Protein AF-A0A8U0HQG6-F1 (afdb_monomer_lite)

Foldseek 3Di:
DDDPCDVVNVVVVQQLVVLLVVLLVVLLVPDDPVLVVVDDPQVNVPSPDDDPDDDPSVVVSVVSSVVSSVVWDKDWPQPDQDPVRNDGDGDIDTDDPPD

Organism: NCBI:txid2938695

Secondary structure (DSSP, 8-state):
------HHHHHHHHHHHHHHHHHHHHHHHHS-HHHHTTS-HHHHH-TT---SS--HHHHHHHHHHHHHHHH-EEEEEE---BTTB-S--EEEEEEPTT-

pLDDT: mean 73.74, std 17.77, range [39.22, 93.62]

Structure (mmCIF, N/CA/C/O backbone):
data_AF-A0A8U0HQG6-F1
#
_entry.id   AF-A0A8U0HQG6-F1
#
loop_
_atom_site.group_PDB
_atom_site.id
_atom_site.type_symbol
_atom_site.label_atom_id
_atom_site.label_alt_id
_atom_site.label_comp_id
_atom_site.label_asym_id
_atom_site.label_entity_id
_atom_site.label_seq_id
_atom_site.pdbx_PDB_ins_code
_atom_site.Cartn_x
_atom_site.Cartn_y
_atom_site.Cartn_z
_atom_site.occupancy
_atom_site.B_iso_or_equiv
_atom_site.auth_seq_id
_atom_site.auth_comp_id
_atom_site.auth_asym_id
_atom_site.auth_atom_id
_atom_site.pdbx_PDB_model_num
ATOM 1 N N . MET A 1 1 ? 14.672 6.417 -31.871 1.00 39.22 1 MET A N 1
ATOM 2 C CA . MET A 1 1 ? 15.644 6.275 -30.768 1.00 39.22 1 MET A CA 1
ATOM 3 C C . MET A 1 1 ? 14.973 5.428 -29.692 1.00 39.22 1 MET A C 1
ATOM 5 O O . MET A 1 1 ? 14.194 5.956 -28.916 1.00 39.22 1 MET A O 1
ATOM 9 N N . GLY A 1 2 ? 15.127 4.103 -29.756 1.00 46.22 2 GLY A N 1
ATOM 10 C CA . GLY A 1 2 ? 14.540 3.181 -28.781 1.00 46.22 2 GLY A CA 1
ATOM 11 C C . GLY A 1 2 ? 15.581 2.887 -27.714 1.00 46.22 2 GLY A C 1
ATOM 12 O O . GLY A 1 2 ? 16.565 2.215 -28.006 1.00 46.22 2 GLY A O 1
ATOM 13 N N . VAL A 1 3 ? 15.413 3.436 -26.514 1.00 51.44 3 VAL A N 1
ATOM 14 C CA . VAL A 1 3 ? 16.205 3.005 -25.360 1.00 51.44 3 VAL A CA 1
ATOM 15 C C . VAL A 1 3 ? 15.806 1.566 -25.068 1.00 51.44 3 VAL A C 1
ATOM 17 O O . VAL A 1 3 ? 14.692 1.299 -24.627 1.00 51.44 3 VAL A O 1
ATOM 20 N N . ALA A 1 4 ? 16.689 0.631 -25.414 1.00 48.34 4 ALA A N 1
ATOM 21 C CA . ALA A 1 4 ? 16.537 -0.756 -25.026 1.00 48.34 4 ALA A CA 1
ATOM 22 C C . ALA A 1 4 ? 16.457 -0.802 -23.499 1.00 48.34 4 ALA A C 1
ATOM 24 O O . ALA A 1 4 ? 17.368 -0.348 -22.804 1.00 48.34 4 ALA A O 1
ATOM 25 N N . ASP A 1 5 ? 15.341 -1.323 -23.005 1.00 49.81 5 ASP A N 1
ATOM 26 C CA . ASP A 1 5 ? 15.121 -1.660 -21.611 1.00 49.81 5 ASP A CA 1
ATOM 27 C C . ASP A 1 5 ? 16.168 -2.711 -21.214 1.00 49.81 5 ASP A C 1
ATOM 29 O O . ASP A 1 5 ? 16.004 -3.911 -21.433 1.00 49.81 5 ASP A O 1
ATOM 33 N N . THR A 1 6 ? 17.332 -2.255 -20.753 1.00 53.25 6 THR A N 1
ATOM 34 C CA . THR A 1 6 ? 18.388 -3.163 -20.306 1.00 53.25 6 THR A CA 1
ATOM 35 C C . THR A 1 6 ? 17.881 -3.924 -19.075 1.00 53.25 6 THR A C 1
ATOM 37 O O . THR A 1 6 ? 17.167 -3.346 -18.252 1.00 53.25 6 THR A O 1
ATOM 40 N N . PRO A 1 7 ? 18.229 -5.214 -18.915 1.00 57.59 7 PRO A N 1
ATOM 41 C CA . PRO A 1 7 ? 17.664 -6.078 -17.871 1.00 57.59 7 PRO A CA 1
ATOM 42 C C . PRO A 1 7 ? 17.780 -5.476 -16.462 1.00 57.59 7 PRO A C 1
ATOM 44 O O . PRO A 1 7 ? 16.832 -5.537 -15.688 1.00 57.59 7 PRO A O 1
ATOM 47 N N . ARG A 1 8 ? 18.870 -4.750 -16.191 1.00 59.66 8 ARG A N 1
ATOM 48 C CA . ARG A 1 8 ? 19.095 -4.024 -14.934 1.00 59.66 8 ARG A CA 1
ATOM 49 C C . ARG A 1 8 ? 18.029 -2.958 -14.629 1.00 59.66 8 ARG A C 1
ATOM 51 O O . ARG A 1 8 ? 17.664 -2.775 -13.472 1.00 59.66 8 ARG A O 1
ATOM 58 N N . HIS A 1 9 ? 17.519 -2.253 -15.642 1.00 61.03 9 HIS A N 1
ATOM 59 C CA . HIS A 1 9 ? 16.452 -1.258 -15.468 1.00 61.03 9 HIS A CA 1
ATOM 60 C C . HIS A 1 9 ? 15.077 -1.907 -15.277 1.00 61.03 9 HIS A C 1
ATOM 62 O O . HIS A 1 9 ? 14.232 -1.355 -14.569 1.00 61.03 9 HIS A O 1
ATOM 68 N N . ALA A 1 10 ? 14.842 -3.070 -15.887 1.00 63.97 10 ALA A N 1
ATOM 69 C CA . ALA A 1 10 ? 13.622 -3.839 -15.667 1.00 63.97 10 ALA A CA 1
ATOM 70 C C . ALA A 1 10 ? 13.583 -4.414 -14.241 1.00 63.97 10 ALA A C 1
ATOM 72 O O . ALA A 1 10 ? 12.562 -4.308 -13.566 1.00 63.97 10 ALA A O 1
ATOM 73 N N . GLU A 1 11 ? 14.710 -4.934 -13.750 1.00 66.38 11 GLU A N 1
ATOM 74 C CA . GLU A 1 11 ? 14.854 -5.452 -12.385 1.00 66.38 11 GLU A CA 1
ATOM 75 C C . GLU A 1 11 ? 14.637 -4.358 -11.331 1.00 66.38 11 GLU A C 1
ATOM 77 O O . GLU A 1 11 ? 13.846 -4.547 -10.412 1.00 66.38 11 GLU A O 1
ATOM 82 N N . GLN A 1 12 ? 15.242 -3.176 -11.490 1.00 69.69 12 GLN A N 1
ATOM 83 C CA . GLN A 1 12 ? 15.028 -2.054 -10.562 1.00 69.69 12 GLN A CA 1
ATOM 84 C C . GLN A 1 12 ? 13.566 -1.596 -10.508 1.00 69.69 12 GLN A C 1
ATOM 86 O O . GLN A 1 12 ? 13.047 -1.304 -9.431 1.00 69.69 12 GLN A O 1
ATOM 91 N N . ARG A 1 13 ? 12.883 -1.556 -11.661 1.00 73.62 13 ARG A N 1
ATOM 92 C CA . ARG A 1 13 ? 11.456 -1.211 -11.717 1.00 73.62 13 ARG A CA 1
ATOM 93 C C . ARG A 1 13 ? 10.592 -2.258 -11.026 1.00 73.62 13 ARG A C 1
ATOM 95 O O . ARG A 1 13 ? 9.690 -1.894 -10.284 1.00 73.62 13 ARG A O 1
ATOM 102 N N . GLN A 1 14 ? 10.876 -3.541 -11.235 1.00 75.19 14 GLN A N 1
ATOM 103 C CA . GLN A 1 14 ? 10.142 -4.618 -10.573 1.00 75.19 14 GLN A CA 1
ATOM 104 C C . GLN A 1 14 ? 10.368 -4.625 -9.060 1.00 75.19 14 GLN A C 1
ATOM 106 O O . GLN A 1 14 ? 9.406 -4.818 -8.323 1.00 75.19 14 GLN A O 1
ATOM 111 N N . LYS A 1 15 ? 11.598 -4.342 -8.606 1.00 77.62 15 LYS A N 1
ATOM 112 C CA . LYS A 1 15 ? 11.913 -4.181 -7.183 1.00 77.62 15 LYS A CA 1
ATOM 113 C C . LYS A 1 15 ? 11.057 -3.086 -6.550 1.00 77.62 15 LYS A C 1
ATOM 115 O O . LYS A 1 15 ? 10.338 -3.349 -5.596 1.00 77.62 15 LYS A O 1
ATOM 120 N N . ALA A 1 16 ? 11.070 -1.890 -7.141 1.00 78.12 16 ALA A N 1
ATOM 121 C CA . ALA A 1 16 ? 10.315 -0.748 -6.632 1.00 78.12 16 ALA A CA 1
ATOM 122 C C . ALA A 1 16 ? 8.800 -1.014 -6.586 1.00 78.12 16 ALA A C 1
ATOM 124 O O . ALA A 1 16 ? 8.124 -0.591 -5.653 1.00 78.12 16 ALA A O 1
ATOM 125 N N . VAL A 1 17 ? 8.262 -1.731 -7.577 1.00 84.25 17 VAL A N 1
ATOM 126 C CA . VAL A 1 17 ? 6.850 -2.139 -7.583 1.00 84.25 17 VAL A CA 1
ATOM 127 C C . VAL A 1 17 ? 6.565 -3.137 -6.460 1.00 84.25 17 VAL A C 1
ATOM 129 O O . VAL A 1 17 ? 5.576 -2.972 -5.754 1.00 84.25 17 VAL A O 1
ATOM 132 N N . ALA A 1 18 ? 7.423 -4.142 -6.266 1.00 82.12 18 ALA A N 1
ATOM 133 C CA . ALA A 1 18 ? 7.254 -5.137 -5.209 1.00 82.12 18 ALA A CA 1
ATOM 134 C C . ALA A 1 18 ? 7.295 -4.509 -3.805 1.00 82.12 18 ALA A C 1
ATOM 136 O O . ALA A 1 18 ? 6.467 -4.857 -2.968 1.00 82.12 18 ALA A O 1
ATOM 137 N N . GLU A 1 19 ? 8.198 -3.550 -3.573 1.00 85.12 19 GLU A N 1
ATOM 138 C CA . GLU A 1 19 ? 8.269 -2.778 -2.323 1.00 85.12 19 GLU A CA 1
ATOM 139 C C . GLU A 1 19 ? 6.957 -2.029 -2.050 1.00 85.12 19 GLU A C 1
ATOM 141 O O . GLU A 1 19 ? 6.399 -2.142 -0.963 1.00 85.12 19 GLU A O 1
ATOM 146 N N . ILE A 1 20 ? 6.436 -1.297 -3.045 1.00 86.75 20 ILE A N 1
ATOM 147 C CA . ILE A 1 20 ? 5.203 -0.504 -2.900 1.00 86.75 20 ILE A CA 1
ATOM 148 C C . ILE A 1 20 ? 3.994 -1.403 -2.649 1.00 86.75 20 ILE A C 1
ATOM 150 O O . ILE A 1 20 ? 3.201 -1.120 -1.755 1.00 86.75 20 ILE A O 1
ATOM 154 N N . VAL A 1 21 ? 3.853 -2.484 -3.421 1.00 86.50 21 VAL A N 1
ATOM 155 C CA . VAL A 1 21 ? 2.747 -3.438 -3.256 1.00 86.50 21 VAL A CA 1
ATOM 156 C C . VAL A 1 21 ? 2.783 -4.040 -1.858 1.00 86.50 21 VAL A C 1
ATOM 158 O O . VAL A 1 21 ? 1.761 -4.064 -1.181 1.00 86.50 21 VAL A O 1
ATOM 161 N N . ARG A 1 22 ? 3.959 -4.468 -1.389 1.00 86.69 22 ARG A N 1
ATOM 162 C CA . ARG A 1 22 ? 4.069 -5.063 -0.060 1.00 86.69 22 ARG A CA 1
ATOM 163 C C . ARG A 1 22 ? 3.798 -4.060 1.057 1.00 86.69 22 ARG A C 1
ATOM 165 O O . ARG A 1 22 ? 3.087 -4.389 2.000 1.00 86.69 22 ARG A O 1
ATOM 172 N N . ALA A 1 23 ? 4.356 -2.858 0.960 1.00 88.00 23 ALA A N 1
ATOM 173 C CA . ALA A 1 23 ? 4.119 -1.806 1.941 1.00 88.00 23 ALA A CA 1
ATOM 174 C C . ALA A 1 23 ? 2.632 -1.457 2.035 1.00 88.00 23 ALA A C 1
ATOM 176 O O . ALA A 1 23 ? 2.099 -1.290 3.127 1.00 88.00 23 ALA A O 1
ATOM 177 N N . HIS A 1 24 ? 1.953 -1.404 0.889 1.00 91.94 24 HIS A N 1
ATOM 178 C CA . HIS A 1 24 ? 0.518 -1.173 0.818 1.00 91.94 24 HIS A CA 1
ATOM 179 C C . HIS A 1 24 ? -0.292 -2.292 1.476 1.00 91.94 24 HIS A C 1
ATOM 181 O O . HIS A 1 24 ? -1.163 -1.984 2.281 1.00 91.94 24 HIS A O 1
ATOM 187 N N . GLU A 1 25 ? 0.024 -3.563 1.216 1.00 88.44 25 GLU A N 1
ATOM 188 C CA . GLU A 1 25 ? -0.637 -4.698 1.879 1.00 88.44 25 GLU A CA 1
ATOM 189 C C . GLU A 1 25 ? -0.510 -4.632 3.406 1.00 88.44 25 GLU A C 1
ATOM 191 O O . GLU A 1 25 ? -1.508 -4.790 4.102 1.00 88.44 25 GLU A O 1
ATOM 196 N N . LEU A 1 26 ? 0.699 -4.372 3.921 1.00 87.81 26 LEU A N 1
ATOM 197 C CA . LEU A 1 26 ? 0.951 -4.255 5.364 1.00 87.81 26 LEU A CA 1
ATOM 198 C C . LEU A 1 26 ? 0.148 -3.113 5.978 1.00 87.81 26 LEU A C 1
ATOM 200 O O . LEU A 1 26 ? -0.484 -3.256 7.016 1.00 87.81 26 LEU A O 1
ATOM 204 N N . VAL A 1 27 ? 0.130 -1.978 5.293 1.00 89.81 27 VAL A N 1
ATOM 205 C CA . VAL A 1 27 ? -0.604 -0.804 5.743 1.00 89.81 27 VAL A CA 1
ATOM 206 C C . VAL A 1 27 ? -2.111 -1.038 5.697 1.00 89.81 27 VAL A C 1
ATOM 208 O O . VAL A 1 27 ? -2.808 -0.605 6.599 1.00 89.81 27 VAL A O 1
ATOM 211 N N . VAL A 1 28 ? -2.643 -1.742 4.701 1.00 89.38 28 VAL A N 1
ATOM 212 C CA . VAL A 1 28 ? -4.066 -2.114 4.691 1.00 89.38 28 VAL A CA 1
ATOM 213 C C . VAL A 1 28 ? -4.407 -3.074 5.837 1.00 89.38 28 VAL A C 1
ATOM 215 O O . VAL A 1 28 ? -5.502 -2.973 6.376 1.00 89.38 28 VAL A O 1
ATOM 218 N N . ASP A 1 29 ? -3.498 -3.970 6.218 1.00 89.38 29 ASP A N 1
ATOM 219 C CA . ASP A 1 29 ? -3.705 -4.929 7.315 1.00 89.38 29 ASP A CA 1
ATOM 220 C C . ASP A 1 29 ? -3.628 -4.270 8.706 1.00 89.38 29 ASP A C 1
ATOM 222 O O . ASP A 1 29 ? -4.427 -4.567 9.591 1.00 89.38 29 ASP A O 1
ATOM 226 N N . GLU A 1 30 ? -2.694 -3.335 8.898 1.00 88.69 30 GLU A N 1
ATOM 227 C CA . GLU A 1 30 ? -2.428 -2.703 10.198 1.00 88.69 30 GLU A CA 1
ATOM 228 C C . GLU A 1 30 ? -3.327 -1.491 10.503 1.00 88.69 30 GLU A C 1
ATOM 230 O O . GLU A 1 30 ? -3.404 -1.032 11.649 1.00 88.69 30 GLU A O 1
ATOM 235 N N . TRP A 1 31 ? -3.987 -0.912 9.499 1.00 88.44 31 TRP A N 1
ATOM 236 C CA . TRP A 1 31 ? -4.691 0.362 9.659 1.00 88.44 31 TRP A CA 1
ATOM 237 C C . TRP A 1 31 ? -6.153 0.180 10.085 1.00 88.44 31 TRP A C 1
ATOM 239 O O . TRP A 1 31 ? -6.815 -0.734 9.606 1.00 88.44 31 TRP A O 1
ATOM 249 N N . PRO A 1 32 ? -6.723 1.054 10.945 1.00 91.00 32 PRO A N 1
ATOM 250 C CA . PRO A 1 32 ? -8.095 0.898 11.405 1.00 91.00 32 PRO A CA 1
ATOM 251 C C . PRO A 1 32 ? -9.112 0.925 10.264 1.00 91.00 32 PRO A C 1
ATOM 253 O O . PRO A 1 32 ? -9.131 1.864 9.457 1.00 91.00 32 PRO A O 1
ATOM 256 N N . ASP A 1 33 ? -10.026 -0.046 10.285 1.00 88.81 33 ASP A N 1
AT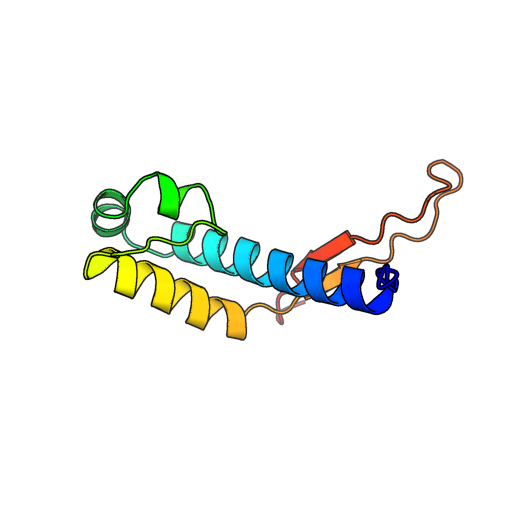OM 257 C CA . ASP A 1 33 ? -11.116 -0.198 9.313 1.00 88.81 33 ASP A CA 1
ATOM 258 C C . ASP A 1 33 ? -11.897 1.108 9.109 1.00 88.81 33 ASP A C 1
ATOM 260 O O . ASP A 1 33 ? -12.128 1.543 7.984 1.00 88.81 33 ASP A O 1
ATOM 264 N N . GLU A 1 34 ? -12.209 1.810 10.200 1.00 89.94 34 GLU A N 1
ATOM 265 C CA . GLU A 1 34 ? -12.926 3.093 10.199 1.00 89.94 34 GLU A CA 1
ATOM 266 C C . GLU A 1 34 ? -12.230 4.206 9.391 1.00 89.94 34 GLU A C 1
ATOM 268 O O . GLU A 1 34 ? -12.887 5.118 8.873 1.00 89.94 34 GLU A O 1
ATOM 273 N N . ARG A 1 35 ? -10.895 4.162 9.276 1.00 89.31 35 ARG A N 1
ATOM 274 C CA . ARG A 1 35 ? -10.122 5.082 8.431 1.00 89.31 35 ARG A CA 1
ATOM 275 C C . ARG A 1 35 ? -10.018 4.555 7.007 1.00 89.31 35 ARG A C 1
ATOM 277 O O . ARG A 1 35 ? -10.192 5.343 6.078 1.00 89.31 35 ARG A O 1
ATOM 284 N N . LEU A 1 36 ? -9.815 3.250 6.827 1.00 87.81 36 LEU A N 1
ATOM 285 C CA . LEU A 1 36 ? -9.796 2.603 5.512 1.00 87.81 36 LEU A CA 1
ATOM 286 C C . LEU A 1 36 ? -11.111 2.790 4.749 1.00 87.81 36 LEU A C 1
ATOM 288 O O . LEU A 1 36 ? -11.089 3.018 3.540 1.00 87.81 36 LEU A O 1
ATOM 292 N N . GLU A 1 37 ? -12.257 2.771 5.430 1.00 90.25 37 GLU A N 1
ATOM 293 C CA . GLU A 1 37 ? -13.568 3.045 4.832 1.00 90.25 37 GLU A CA 1
ATOM 294 C C . GLU A 1 37 ? -13.668 4.450 4.224 1.00 90.25 37 GLU A C 1
ATOM 296 O O . GLU A 1 37 ? -14.367 4.643 3.227 1.00 90.25 37 GLU A O 1
ATOM 301 N N . ARG A 1 38 ? -12.928 5.420 4.778 1.00 89.69 38 ARG A N 1
ATOM 302 C CA . ARG A 1 38 ? -12.852 6.801 4.271 1.00 89.69 38 ARG A CA 1
ATOM 303 C C . ARG A 1 38 ? -11.881 6.952 3.102 1.00 89.69 38 ARG A C 1
ATOM 305 O O . ARG A 1 38 ? -11.947 7.953 2.391 1.00 89.69 38 ARG A O 1
ATOM 312 N N . VAL A 1 39 ? -10.999 5.975 2.890 1.00 89.38 39 VAL A N 1
ATOM 313 C CA . VAL A 1 39 ? -10.104 5.909 1.732 1.00 89.38 39 VAL A CA 1
ATOM 314 C C . VAL A 1 39 ? -10.877 5.359 0.539 1.00 89.38 39 VAL A C 1
ATOM 316 O O . VAL A 1 39 ? -11.568 4.336 0.636 1.00 89.38 39 VAL A O 1
ATOM 319 N N . ARG A 1 40 ? -10.752 6.021 -0.618 1.00 87.88 40 ARG A N 1
ATOM 320 C CA . ARG A 1 40 ? -11.410 5.570 -1.849 1.00 87.88 40 ARG A CA 1
ATOM 321 C C . ARG A 1 40 ? -11.009 4.129 -2.194 1.00 87.88 40 ARG A C 1
ATOM 323 O O . ARG A 1 40 ? -9.827 3.793 -2.104 1.00 87.88 40 ARG A O 1
ATOM 330 N N . PRO A 1 41 ? -11.940 3.306 -2.711 1.00 88.00 41 PRO A N 1
ATOM 331 C CA . PRO A 1 41 ? -11.632 1.945 -3.153 1.00 88.00 41 PRO A CA 1
ATOM 332 C C . PRO A 1 41 ? -10.478 1.882 -4.162 1.00 88.00 41 PRO A C 1
ATOM 334 O O . PRO A 1 41 ? -9.697 0.941 -4.136 1.00 88.00 41 PRO A O 1
ATOM 337 N N . ALA A 1 42 ? -10.329 2.910 -5.008 1.00 87.50 42 ALA A N 1
ATOM 338 C CA . ALA A 1 42 ? -9.220 3.005 -5.954 1.00 87.50 42 ALA A CA 1
ATOM 339 C C . ALA A 1 42 ? -7.848 3.003 -5.257 1.00 87.50 42 ALA A C 1
ATOM 341 O O . ALA A 1 42 ? -6.971 2.265 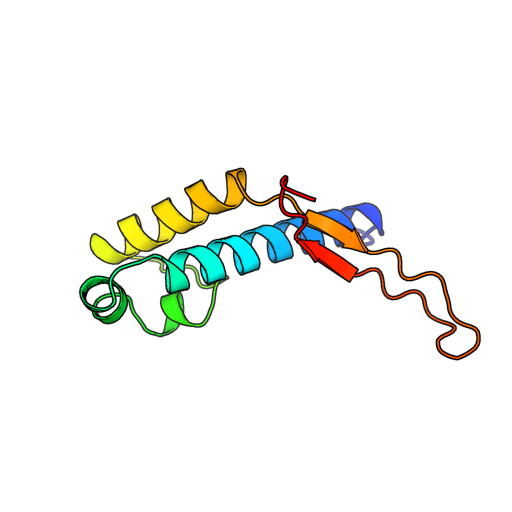-5.671 1.00 87.50 42 ALA A O 1
ATOM 342 N N . LEU A 1 43 ? -7.675 3.755 -4.166 1.00 87.12 43 LEU A N 1
ATOM 343 C CA . LEU A 1 43 ? -6.427 3.759 -3.388 1.00 87.12 43 LEU A CA 1
ATOM 344 C C . LEU A 1 43 ? -6.269 2.499 -2.527 1.00 87.12 43 LEU A C 1
ATOM 346 O O . LEU A 1 43 ? -5.155 2.046 -2.281 1.00 87.12 43 LEU A O 1
ATOM 350 N N . ARG A 1 44 ? -7.384 1.924 -2.069 1.00 85.44 44 ARG A N 1
ATOM 351 C CA . ARG A 1 44 ? -7.384 0.738 -1.203 1.00 85.44 44 ARG A CA 1
ATOM 352 C C . ARG A 1 44 ? -7.066 -0.556 -1.944 1.00 85.44 44 ARG A C 1
ATOM 354 O O . ARG A 1 44 ? -6.514 -1.463 -1.345 1.00 85.44 44 ARG A O 1
ATOM 361 N N . HIS A 1 45 ? -7.455 -0.670 -3.209 1.00 85.62 45 HIS A N 1
ATOM 362 C CA . HIS A 1 45 ? -7.286 -1.902 -3.984 1.00 85.62 45 HIS A CA 1
ATOM 363 C C . HIS A 1 45 ? -6.168 -1.820 -5.019 1.00 85.62 45 HIS A C 1
ATOM 365 O O . HIS A 1 45 ? -5.662 -2.860 -5.433 1.00 85.62 45 HIS A O 1
ATOM 371 N N . ASP A 1 46 ? -5.790 -0.613 -5.445 1.00 87.81 46 ASP A N 1
ATOM 372 C CA . ASP A 1 46 ? -4.697 -0.407 -6.386 1.00 87.81 46 ASP A CA 1
ATOM 373 C C . ASP A 1 46 ? -3.527 0.323 -5.693 1.00 87.81 46 ASP A C 1
ATOM 375 O O . ASP A 1 46 ? -3.568 1.547 -5.533 1.00 87.81 46 ASP A O 1
ATOM 379 N N . PRO A 1 47 ? -2.467 -0.409 -5.292 1.00 84.62 47 PRO A N 1
ATOM 380 C CA . PRO A 1 47 ? -1.291 0.161 -4.629 1.00 84.62 47 PRO A CA 1
ATOM 381 C C . PRO A 1 47 ? -0.502 1.136 -5.511 1.00 84.62 47 PRO A C 1
ATOM 383 O O . PRO A 1 47 ? 0.324 1.896 -5.009 1.00 84.62 47 PRO A O 1
ATOM 386 N N . LEU A 1 48 ? -0.729 1.125 -6.828 1.00 86.75 48 LEU A N 1
ATOM 387 C CA . LEU A 1 48 ? -0.072 2.023 -7.776 1.00 86.75 48 LEU A CA 1
ATOM 388 C C . LEU A 1 48 ? -0.959 3.214 -8.158 1.00 86.75 48 LEU A C 1
ATOM 390 O O . LEU A 1 48 ? -0.540 4.071 -8.946 1.00 86.75 48 LEU A O 1
ATOM 394 N N . HIS A 1 49 ? -2.167 3.299 -7.600 1.00 87.81 49 HIS A N 1
ATOM 395 C CA . HIS A 1 49 ? -3.079 4.387 -7.889 1.00 87.81 49 HIS A CA 1
ATOM 396 C C . HIS A 1 49 ? -2.538 5.716 -7.358 1.00 87.81 49 HIS A C 1
ATOM 398 O O . HIS A 1 49 ? -2.326 5.904 -6.161 1.00 87.81 49 HIS A O 1
ATOM 404 N N . ARG A 1 50 ? -2.384 6.695 -8.253 1.00 80.12 50 ARG A N 1
ATOM 405 C CA . ARG A 1 50 ? -2.086 8.081 -7.879 1.00 80.12 50 ARG A CA 1
ATOM 406 C C . ARG A 1 50 ? -3.349 8.924 -7.922 1.00 80.12 50 ARG A C 1
ATOM 408 O O . ARG A 1 50 ? -3.838 9.261 -8.999 1.00 80.12 50 ARG A O 1
ATOM 415 N N . SER A 1 51 ? -3.829 9.319 -6.746 1.00 79.88 51 SER A N 1
ATOM 416 C CA . SER A 1 51 ? -4.862 10.350 -6.640 1.00 79.88 51 SER A CA 1
ATOM 417 C C . SER A 1 51 ? -4.254 11.726 -6.916 1.00 79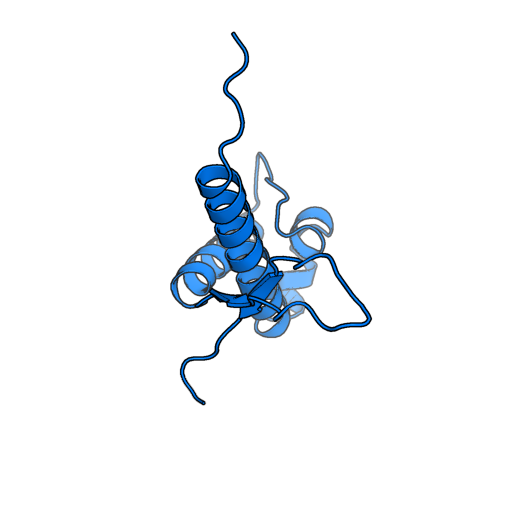.88 51 SER A C 1
ATOM 419 O O . SER A 1 51 ? -3.220 12.077 -6.350 1.00 79.88 51 SER A O 1
ATOM 421 N N . LEU A 1 52 ? -4.895 12.509 -7.786 1.00 84.81 52 LEU A N 1
ATOM 422 C CA . LEU A 1 52 ? -4.474 13.881 -8.099 1.00 84.81 52 LEU A CA 1
ATOM 423 C C . LEU A 1 52 ? -4.834 14.875 -6.984 1.00 84.81 52 LEU A C 1
ATOM 425 O O . LEU A 1 52 ? -4.163 15.891 -6.836 1.00 84.81 52 LEU A O 1
ATOM 429 N N . ASP A 1 53 ? -5.875 14.573 -6.205 1.00 89.31 53 ASP A N 1
ATOM 430 C CA . ASP A 1 53 ? -6.313 15.377 -5.062 1.00 89.31 53 ASP A CA 1
ATOM 431 C C . ASP A 1 53 ? -6.751 14.453 -3.912 1.00 89.31 53 ASP A C 1
ATOM 433 O O . ASP A 1 53 ? -7.934 14.109 -3.790 1.00 89.31 53 ASP A O 1
ATOM 437 N N . PRO A 1 54 ? -5.788 13.941 -3.122 1.00 89.38 54 PRO A N 1
ATOM 438 C CA . PRO A 1 54 ? -6.084 13.104 -1.971 1.00 89.38 54 PRO A CA 1
ATOM 439 C C . PRO A 1 54 ? -6.623 13.949 -0.811 1.00 89.38 54 PRO A C 1
ATOM 441 O O . PRO A 1 54 ? -6.036 14.970 -0.427 1.00 89.38 54 PRO A O 1
ATOM 444 N N . SER A 1 55 ? -7.710 13.472 -0.209 1.00 92.00 55 SER A N 1
ATOM 445 C CA . SER A 1 55 ? -8.246 13.968 1.061 1.00 92.00 55 SER A CA 1
ATOM 446 C C . SER A 1 55 ? -7.230 13.814 2.207 1.00 92.00 55 SER A C 1
ATOM 448 O O . SER A 1 55 ? -6.262 13.066 2.073 1.00 92.00 55 SER A O 1
ATOM 450 N N . PRO A 1 56 ? -7.426 14.474 3.365 1.00 93.62 56 PRO A N 1
ATOM 451 C CA . PRO A 1 56 ? -6.494 14.364 4.490 1.00 93.62 56 PRO A CA 1
ATOM 452 C C . PRO A 1 56 ? -6.235 12.919 4.937 1.00 93.62 56 PRO A C 1
ATOM 454 O O . PRO A 1 56 ? -5.084 12.548 5.136 1.00 93.62 56 PRO A O 1
ATOM 457 N N . VAL A 1 57 ? -7.281 12.086 5.002 1.00 91.44 57 VAL A N 1
ATOM 458 C CA . VAL A 1 57 ? -7.153 10.663 5.368 1.00 91.44 57 VAL A CA 1
ATOM 459 C C . VAL A 1 57 ? -6.413 9.876 4.287 1.00 91.44 57 VAL A C 1
ATOM 461 O O . VAL A 1 57 ? -5.631 8.996 4.605 1.00 91.44 57 VAL A O 1
ATOM 464 N N . GLU A 1 58 ? -6.598 10.203 3.008 1.00 91.50 58 GLU A N 1
ATOM 465 C CA . GLU A 1 58 ? -5.853 9.566 1.913 1.00 91.50 58 GLU A CA 1
ATOM 466 C C . GLU A 1 58 ? -4.385 10.012 1.866 1.00 91.50 58 GLU A C 1
ATOM 468 O O . GLU A 1 58 ? -3.521 9.258 1.433 1.00 91.50 58 GLU A O 1
ATOM 473 N N . ARG A 1 59 ? -4.074 11.229 2.319 1.00 91.75 59 ARG A N 1
ATOM 474 C CA . ARG A 1 59 ? -2.685 11.684 2.470 1.00 91.75 59 ARG A CA 1
ATOM 475 C C . ARG A 1 59 ? -1.994 10.956 3.605 1.00 91.75 59 ARG A C 1
ATOM 477 O O . ARG A 1 59 ? -0.870 10.509 3.418 1.00 91.75 59 ARG A O 1
ATOM 484 N N . GLU A 1 60 ? -2.676 10.808 4.741 1.00 92.50 60 GLU A N 1
ATOM 485 C CA . GLU A 1 60 ? -2.223 9.905 5.798 1.00 92.50 60 GLU A CA 1
ATOM 486 C C . GLU A 1 60 ? -2.062 8.494 5.231 1.00 92.50 60 GLU A C 1
ATOM 488 O O . GLU A 1 60 ? -1.012 7.902 5.466 1.00 92.50 60 GLU A O 1
ATOM 493 N N . PHE A 1 61 ? -3.028 8.040 4.402 1.00 92.19 61 PHE A N 1
ATOM 494 C CA . PHE A 1 61 ? -3.005 6.752 3.701 1.00 92.19 61 PHE A CA 1
ATOM 495 C C . PHE A 1 61 ? -1.660 6.495 3.016 1.00 92.19 61 PHE A C 1
ATOM 497 O O . PHE A 1 61 ? -0.896 5.583 3.322 1.00 92.19 61 PHE A O 1
ATOM 504 N N . LEU A 1 62 ? -1.361 7.389 2.087 1.00 90.31 62 LEU A N 1
ATOM 505 C CA . LEU A 1 62 ? -0.174 7.328 1.253 1.00 90.31 62 LEU A CA 1
ATOM 506 C C . LEU A 1 62 ? 1.117 7.520 2.057 1.00 90.31 62 LEU A C 1
ATOM 508 O O . LEU A 1 62 ? 2.106 6.856 1.763 1.00 90.31 62 LEU A O 1
ATOM 512 N N . ALA A 1 63 ? 1.106 8.373 3.084 1.00 91.19 63 ALA A N 1
ATOM 513 C CA . ALA A 1 63 ? 2.275 8.597 3.928 1.00 91.19 63 ALA A CA 1
ATOM 514 C C . ALA A 1 63 ? 2.665 7.345 4.727 1.00 91.19 63 ALA A C 1
ATOM 516 O O . ALA A 1 63 ? 3.853 7.048 4.832 1.00 91.19 63 ALA A O 1
ATOM 517 N N . ALA A 1 64 ? 1.699 6.582 5.256 1.00 91.06 64 ALA A N 1
ATOM 518 C CA . ALA A 1 64 ? 2.034 5.334 5.948 1.00 91.06 64 ALA A CA 1
ATOM 519 C C . ALA A 1 64 ? 2.537 4.259 4.976 1.00 91.06 64 ALA A C 1
ATOM 521 O O . ALA A 1 64 ? 3.459 3.524 5.320 1.00 91.06 64 ALA A O 1
ATOM 522 N N . VAL A 1 65 ? 1.992 4.203 3.751 1.00 90.56 65 VAL A N 1
ATOM 523 C CA . VAL A 1 65 ? 2.527 3.332 2.689 1.00 90.56 65 VAL A CA 1
ATOM 524 C C . VAL A 1 65 ? 3.973 3.689 2.358 1.00 90.56 65 VAL A C 1
ATOM 526 O O . VAL A 1 65 ? 4.804 2.791 2.260 1.00 90.56 65 VAL A O 1
ATOM 529 N N . GLU A 1 66 ? 4.312 4.974 2.226 1.00 89.12 66 GLU A N 1
ATOM 530 C CA . GLU A 1 66 ? 5.703 5.387 2.004 1.00 89.12 66 GLU A CA 1
ATOM 531 C C . GLU A 1 66 ? 6.612 5.048 3.190 1.00 89.12 66 GLU A C 1
ATOM 533 O O . GLU A 1 66 ? 7.695 4.514 2.968 1.00 89.12 66 GLU A O 1
ATOM 538 N N . ALA A 1 67 ? 6.162 5.265 4.428 1.00 88.31 67 ALA A N 1
ATOM 539 C CA . ALA A 1 67 ? 6.933 4.902 5.616 1.00 88.31 67 ALA A CA 1
ATOM 540 C C . ALA A 1 67 ? 7.200 3.387 5.681 1.00 88.31 67 ALA A C 1
ATOM 542 O O . ALA A 1 67 ? 8.343 2.968 5.849 1.00 88.31 67 ALA A O 1
ATOM 543 N N . LYS A 1 68 ? 6.178 2.548 5.449 1.00 87.94 68 LYS A N 1
ATOM 544 C CA . LYS A 1 68 ? 6.373 1.090 5.397 1.00 87.94 68 LYS A CA 1
ATOM 545 C C . LYS A 1 68 ? 7.218 0.641 4.227 1.00 87.94 68 LYS A C 1
ATOM 547 O O . LYS A 1 68 ? 7.925 -0.351 4.350 1.00 87.94 68 LYS A O 1
ATOM 552 N N . ARG A 1 69 ? 7.204 1.361 3.110 1.00 86.94 69 ARG A N 1
ATOM 553 C CA . ARG A 1 69 ? 8.059 1.035 1.970 1.00 86.94 69 ARG A CA 1
ATOM 554 C C . ARG A 1 69 ? 9.541 1.086 2.331 1.00 86.94 69 ARG A C 1
ATOM 556 O O . ARG A 1 69 ? 10.289 0.255 1.833 1.00 86.94 69 ARG A O 1
ATOM 563 N N . GLU A 1 70 ? 9.956 2.025 3.177 1.00 82.69 70 GLU A N 1
ATOM 564 C CA . GLU A 1 70 ? 11.347 2.109 3.642 1.00 82.69 70 GLU A CA 1
ATOM 565 C C . GLU A 1 70 ? 11.718 0.970 4.605 1.00 82.69 70 GLU A C 1
ATOM 567 O O . GLU A 1 70 ? 12.889 0.611 4.700 1.00 82.69 70 GLU A O 1
ATOM 572 N N . GLU A 1 71 ? 10.729 0.375 5.279 1.00 81.81 71 GLU A N 1
ATOM 573 C CA . GLU A 1 71 ? 10.902 -0.784 6.164 1.00 81.81 71 GLU A CA 1
ATOM 574 C C . GLU A 1 71 ? 10.857 -2.130 5.414 1.00 81.81 71 GLU A C 1
ATOM 576 O O . GLU A 1 71 ? 11.370 -3.134 5.906 1.00 81.81 71 GLU A O 1
ATOM 581 N N . VAL A 1 72 ? 10.239 -2.177 4.230 1.00 80.56 72 VAL A N 1
ATOM 582 C CA . VAL A 1 72 ? 10.116 -3.400 3.431 1.00 80.56 72 VAL A CA 1
ATOM 583 C C . VAL A 1 72 ? 11.435 -3.713 2.731 1.00 80.56 72 VAL A C 1
ATOM 585 O O . VAL A 1 72 ? 11.847 -3.026 1.795 1.00 80.56 72 VAL A O 1
ATOM 588 N N . GLU A 1 73 ? 12.037 -4.842 3.098 1.00 74.12 73 GLU A N 1
ATOM 589 C CA . GLU A 1 73 ? 13.165 -5.407 2.368 1.00 74.12 73 GLU A CA 1
ATOM 590 C C . GLU A 1 73 ? 12.680 -6.485 1.383 1.00 74.12 73 GLU A C 1
ATOM 592 O O . GLU A 1 73 ? 12.014 -7.462 1.741 1.00 74.12 73 GLU A O 1
ATOM 597 N N . VAL A 1 74 ? 12.976 -6.294 0.093 1.00 68.44 74 VAL A N 1
ATOM 598 C CA . VAL A 1 74 ? 12.699 -7.293 -0.949 1.00 68.44 74 VAL A CA 1
ATOM 599 C C . VAL A 1 74 ? 13.993 -7.841 -1.535 1.00 68.44 74 VAL A C 1
ATOM 601 O O . VAL A 1 74 ? 14.871 -7.098 -1.989 1.00 68.44 74 VAL A O 1
ATOM 604 N N . GLU A 1 75 ? 14.073 -9.164 -1.596 1.00 60.38 75 GLU A N 1
ATOM 605 C CA . GLU A 1 75 ? 15.163 -9.899 -2.215 1.00 60.38 75 GLU A CA 1
ATOM 606 C C . GLU A 1 75 ? 14.744 -10.497 -3.563 1.00 60.38 75 GLU A C 1
ATOM 608 O O . GLU A 1 75 ? 13.613 -10.970 -3.737 1.00 60.38 75 GLU A O 1
ATOM 613 N N . PRO A 1 76 ? 15.648 -10.515 -4.554 1.00 54.09 76 PRO A N 1
ATOM 614 C CA . PRO A 1 76 ? 15.392 -11.204 -5.806 1.00 54.09 76 PRO A CA 1
ATOM 615 C C . PRO A 1 76 ? 15.352 -12.726 -5.577 1.00 54.09 76 PRO A C 1
ATOM 617 O O . PRO A 1 76 ? 16.370 -13.362 -5.303 1.00 54.09 76 PRO A O 1
ATOM 620 N N . VAL A 1 77 ? 14.187 -13.349 -5.779 1.00 60.34 77 VAL A N 1
ATOM 621 C CA . VAL A 1 77 ? 14.077 -14.809 -5.899 1.00 60.34 77 VAL A CA 1
ATOM 622 C C . VAL A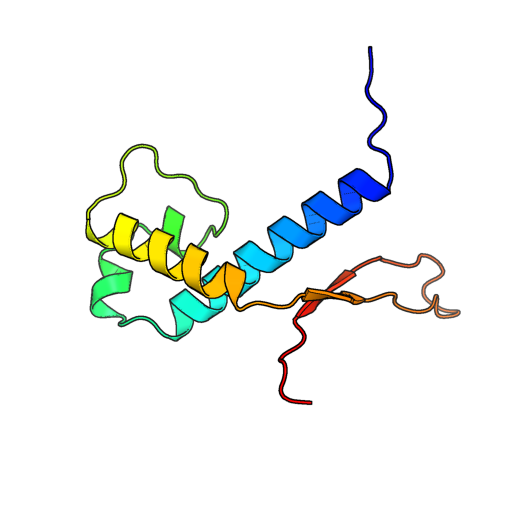 1 77 ? 14.633 -15.208 -7.253 1.00 60.34 77 VAL A C 1
ATOM 624 O O . VAL A 1 77 ? 13.950 -15.187 -8.282 1.00 60.34 77 VAL A O 1
ATOM 627 N N . THR A 1 78 ? 15.881 -15.652 -7.251 1.00 52.66 78 THR A N 1
ATOM 628 C CA . THR A 1 78 ? 16.408 -16.457 -8.347 1.00 52.66 78 THR A CA 1
ATOM 629 C C . THR A 1 78 ? 15.922 -17.889 -8.159 1.00 52.66 78 THR A C 1
ATOM 631 O O . THR A 1 78 ? 16.573 -18.717 -7.525 1.00 52.66 78 THR A O 1
ATOM 634 N N . MET A 1 79 ? 14.748 -18.214 -8.713 1.00 50.72 79 MET A N 1
ATOM 635 C CA . MET A 1 79 ? 14.353 -19.618 -8.822 1.00 50.72 79 MET A CA 1
ATOM 636 C C . MET A 1 79 ? 15.364 -20.320 -9.729 1.00 50.72 79 MET A C 1
ATOM 638 O O . MET A 1 79 ? 15.421 -20.059 -10.933 1.00 50.72 79 MET A O 1
ATOM 642 N N . ARG A 1 80 ? 16.181 -21.206 -9.143 1.00 45.59 80 ARG A N 1
ATOM 643 C CA . ARG A 1 80 ? 17.091 -22.074 -9.896 1.00 45.59 80 ARG A CA 1
ATOM 644 C C . ARG A 1 80 ? 16.269 -22.772 -10.988 1.00 45.59 80 ARG A C 1
ATOM 646 O O . ARG A 1 80 ? 15.214 -23.323 -10.664 1.00 45.59 80 ARG A O 1
ATOM 653 N N . PRO A 1 81 ? 16.707 -22.754 -12.259 1.00 48.56 81 PRO A N 1
ATOM 654 C CA . PRO A 1 81 ? 15.952 -23.384 -13.331 1.00 48.56 81 PRO A CA 1
ATOM 655 C C . PRO A 1 81 ? 15.805 -24.873 -13.011 1.00 48.56 81 PRO A C 1
ATOM 657 O O . PRO A 1 81 ? 16.782 -25.620 -12.968 1.00 48.56 81 PRO A O 1
ATOM 660 N N . SER A 1 82 ? 14.576 -25.293 -12.719 1.00 47.00 82 SER A N 1
ATOM 661 C CA . SER A 1 82 ? 14.249 -26.700 -12.524 1.00 47.00 82 SER A CA 1
ATOM 662 C C . SER A 1 82 ? 14.180 -27.378 -13.887 1.00 47.00 82 SER A C 1
ATOM 664 O O . SER A 1 82 ? 13.771 -26.768 -14.876 1.00 47.00 82 SER A O 1
ATOM 666 N N . ARG A 1 83 ? 14.508 -28.674 -13.942 1.00 51.91 83 ARG A N 1
ATOM 667 C CA . ARG A 1 83 ? 14.412 -29.504 -15.159 1.00 51.91 83 ARG A CA 1
ATOM 668 C C . ARG A 1 83 ? 13.014 -29.467 -15.806 1.00 51.91 83 ARG A C 1
ATOM 670 O O . ARG A 1 83 ? 12.893 -29.756 -16.989 1.00 51.91 83 ARG A O 1
ATOM 677 N N . TYR A 1 84 ? 11.991 -29.087 -15.035 1.00 53.12 84 TYR A N 1
ATOM 678 C CA . TYR A 1 84 ? 10.587 -28.977 -15.444 1.00 53.12 84 TYR A CA 1
ATOM 679 C C . TYR A 1 84 ? 10.127 -27.541 -15.768 1.00 53.12 84 TYR A C 1
ATOM 681 O O . TYR A 1 84 ? 9.035 -27.354 -16.294 1.00 53.12 84 TYR A O 1
ATOM 689 N N . ALA A 1 85 ? 10.951 -26.528 -15.485 1.00 52.81 85 ALA A N 1
ATOM 690 C CA . ALA A 1 85 ? 10.680 -25.119 -15.765 1.00 52.81 85 ALA A CA 1
ATOM 691 C C . ALA A 1 85 ? 11.968 -24.450 -16.291 1.00 52.81 85 ALA A C 1
ATOM 693 O O . ALA A 1 85 ? 12.686 -23.795 -15.534 1.00 52.81 85 ALA A O 1
ATOM 694 N N . PRO A 1 86 ? 12.294 -24.618 -17.590 1.00 49.50 86 PRO A N 1
ATOM 695 C CA . PRO A 1 86 ? 13.583 -24.210 -18.162 1.00 49.50 86 PRO A CA 1
ATOM 696 C C . PRO A 1 86 ? 13.775 -22.689 -18.253 1.00 49.50 86 PRO A C 1
ATOM 698 O O . PRO A 1 86 ? 14.858 -22.222 -18.598 1.00 49.50 86 PRO A O 1
ATOM 701 N N . ARG A 1 87 ? 12.736 -21.899 -17.958 1.00 43.81 87 ARG A N 1
ATOM 702 C CA . ARG A 1 87 ? 12.820 -20.441 -17.873 1.00 43.81 87 ARG A CA 1
ATOM 703 C C . ARG A 1 87 ? 12.925 -20.039 -16.407 1.00 43.81 87 ARG A C 1
ATOM 705 O O . ARG A 1 87 ? 11.973 -20.226 -15.654 1.00 43.81 87 ARG A O 1
ATOM 712 N N . VAL A 1 88 ? 14.059 -19.451 -16.032 1.00 43.81 88 VAL A N 1
ATOM 713 C CA . VAL A 1 88 ? 14.195 -18.708 -14.776 1.00 43.81 88 VAL A CA 1
ATOM 714 C C . VAL A 1 88 ? 13.192 -17.558 -14.827 1.00 43.81 88 VAL A C 1
ATOM 716 O O . VAL A 1 88 ? 13.343 -16.639 -15.631 1.00 43.81 88 VAL A O 1
ATOM 719 N N . ARG A 1 89 ? 12.134 -17.614 -14.015 1.00 46.00 89 ARG A N 1
ATOM 720 C CA . ARG A 1 89 ? 11.369 -16.411 -13.687 1.00 46.00 89 ARG A CA 1
ATOM 721 C C . ARG A 1 89 ? 12.122 -15.738 -12.550 1.00 46.00 89 ARG A C 1
ATOM 723 O O . ARG A 1 89 ? 12.124 -16.257 -11.438 1.00 46.00 89 ARG A O 1
ATOM 730 N N . ALA A 1 90 ? 12.791 -14.628 -12.851 1.00 45.78 90 ALA A N 1
ATOM 731 C CA . ALA A 1 90 ? 13.197 -13.694 -11.813 1.00 45.78 90 ALA A CA 1
ATOM 732 C C . ALA A 1 90 ? 11.910 -13.216 -11.127 1.00 45.78 90 ALA A C 1
ATOM 734 O O . ALA A 1 90 ? 11.030 -12.649 -11.777 1.00 45.78 90 ALA A O 1
ATOM 735 N N . GLY A 1 91 ? 11.750 -13.575 -9.859 1.00 55.41 91 GLY A N 1
ATOM 736 C CA . GLY A 1 91 ? 10.684 -13.084 -8.993 1.00 55.41 91 GLY A CA 1
ATOM 737 C C . GLY A 1 91 ? 11.294 -12.263 -7.865 1.00 55.41 91 GLY A C 1
ATOM 738 O O . GLY A 1 91 ? 12.504 -12.293 -7.668 1.00 55.41 91 GLY A O 1
ATOM 739 N N . TRP A 1 92 ? 10.472 -11.551 -7.107 1.00 54.03 92 TRP A N 1
ATOM 740 C CA . TRP A 1 92 ? 10.899 -10.837 -5.902 1.00 54.03 92 TRP A CA 1
ATOM 741 C C . TRP A 1 92 ? 10.184 -11.466 -4.708 1.00 54.03 92 TRP A C 1
ATOM 743 O O . TRP A 1 92 ? 8.985 -11.739 -4.792 1.00 54.03 92 TRP A O 1
ATOM 753 N N . ARG A 1 93 ? 10.917 -11.756 -3.631 1.00 57.53 93 ARG A N 1
ATOM 754 C CA . ARG A 1 93 ? 10.357 -12.150 -2.335 1.00 57.53 93 ARG A CA 1
ATOM 755 C C . ARG A 1 93 ? 10.516 -10.985 -1.397 1.00 57.53 93 ARG A C 1
ATOM 757 O O . ARG A 1 93 ? 11.526 -10.298 -1.426 1.00 57.53 93 ARG A O 1
ATOM 764 N N . VAL A 1 94 ? 9.557 -10.853 -0.508 1.00 56.41 94 VAL A N 1
ATOM 765 C CA . VAL A 1 94 ? 9.736 -10.084 0.713 1.00 56.41 94 VAL A CA 1
ATO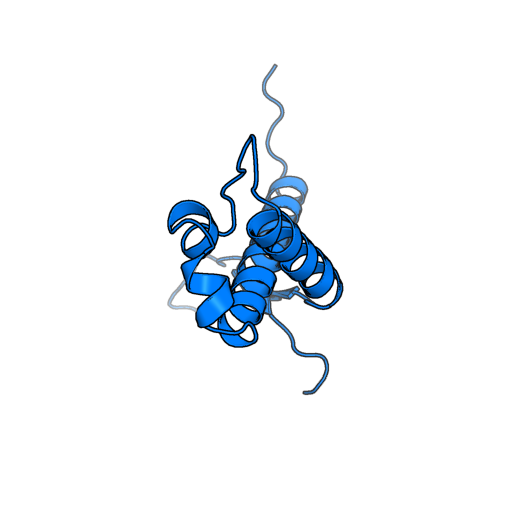M 766 C C . VAL A 1 94 ? 10.553 -10.952 1.662 1.00 56.41 94 VAL A C 1
ATOM 768 O O . VAL A 1 94 ? 10.190 -12.114 1.877 1.00 56.41 94 VAL A O 1
ATOM 771 N N . VAL A 1 95 ? 11.647 -10.412 2.182 1.00 54.84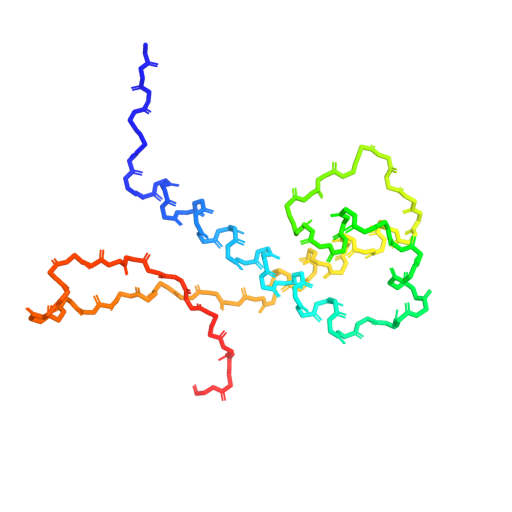 95 VAL A N 1
ATOM 772 C CA . VAL A 1 95 ? 12.361 -10.986 3.322 1.00 54.84 95 VAL A CA 1
ATOM 773 C C . VAL A 1 95 ? 12.014 -10.147 4.536 1.00 54.84 95 VAL A C 1
ATOM 775 O O . VAL A 1 95 ? 12.177 -8.933 4.530 1.00 54.84 95 VAL A O 1
ATOM 778 N N . ASN A 1 96 ? 11.477 -10.791 5.565 1.00 42.84 96 ASN A N 1
ATOM 779 C CA . ASN A 1 96 ? 11.409 -10.161 6.874 1.00 42.84 96 ASN A CA 1
ATOM 780 C C . ASN A 1 96 ? 12.783 -10.308 7.524 1.00 42.84 96 ASN A C 1
ATOM 782 O O . ASN A 1 96 ? 13.390 -11.370 7.417 1.00 42.84 96 ASN A O 1
ATOM 786 N N . ALA A 1 97 ? 13.239 -9.273 8.224 1.00 47.66 97 ALA A N 1
ATOM 787 C CA . ALA A 1 97 ? 14.520 -9.245 8.933 1.00 47.66 97 ALA A CA 1
ATOM 788 C C . ALA A 1 97 ? 14.601 -10.196 10.157 1.00 47.66 97 ALA A C 1
ATOM 790 O O . ALA A 1 97 ? 15.451 -9.997 11.019 1.00 47.66 97 ALA A O 1
ATOM 791 N N . ASP A 1 98 ? 13.727 -11.205 10.248 1.00 43.72 98 ASP A N 1
ATOM 792 C CA . ASP A 1 98 ? 13.494 -12.034 11.443 1.00 43.72 98 ASP A CA 1
ATOM 793 C C . ASP A 1 98 ? 13.616 -13.559 11.185 1.00 43.72 98 ASP A C 1
ATOM 795 O O . ASP A 1 98 ? 13.127 -14.346 11.991 1.00 43.72 98 ASP A O 1
ATOM 799 N N . ASP A 1 99 ? 14.247 -13.999 10.083 1.00 40.88 99 ASP A N 1
ATOM 800 C CA . ASP A 1 99 ? 14.581 -15.427 9.837 1.00 40.88 99 ASP A CA 1
ATOM 801 C C . ASP A 1 99 ? 16.098 -15.685 9.853 1.00 40.88 99 ASP A C 1
ATOM 803 O O . ASP A 1 99 ? 16.841 -14.938 9.171 1.00 40.88 99 ASP A O 1
#

Radius of gyration: 16.77 Å; chains: 1; bounding box: 33×45×42 Å

Sequence (99 aa):
MGVADTPRHAEQRQKAVAEIVRAHELVVDEWPDERLERVRPALRHDPLHRSLDPSPVEREFLAAVEAKREEVEVEPVTMRPSRYAPRVRAGWRVVNADD